Protein AF-F2JUV4-F1 (afdb_monomer_lite)

Secondary structure (DSSP, 8-state):
-------------------SSTTSSHHHHHHHHHHHHHHHHHHHHHTT----------SS--HHHHHHHHHHHHHHHHHHHHHHHH--

Foldseek 3Di:
DDPPPPPPDPDPDDDPPPPDPCPPPLVVLLVVLLVLLVVLCVVCVVVVHHDDSDFPPPDPDDSVRSNVSSNVSNVVSVVVVCCSVVVD

pLDDT: mean 71.6, std 16.57, range [35.31, 87.75]

Organism: Marinomonas mediterranea (strain ATCC 700492 / JCM 21426 / NBRC 103028 / MMB-1) (NCBI:txid717774)

Radius of gyration: 14.8 Å; chains: 1; bounding box: 50×25×40 Å

Sequence (88 aa):
MKTINKVILSGLSVFALSTSAFADNISDDVRDARSSVDALGIQLESMRVNVNTQVDTSGALTHTQKLSLYQEKHAELQGIFNSVHFSS

Structure (mmCIF, N/CA/C/O backbone):
data_AF-F2JUV4-F1
#
_entry.id   AF-F2JUV4-F1
#
loop_
_atom_site.group_PDB
_atom_site.id
_atom_site.type_symbol
_atom_site.label_atom_id
_atom_site.label_alt_id
_atom_site.label_comp_id
_atom_site.label_asym_id
_atom_site.label_entity_id
_atom_site.label_seq_id
_atom_site.pdbx_PDB_ins_code
_atom_site.Car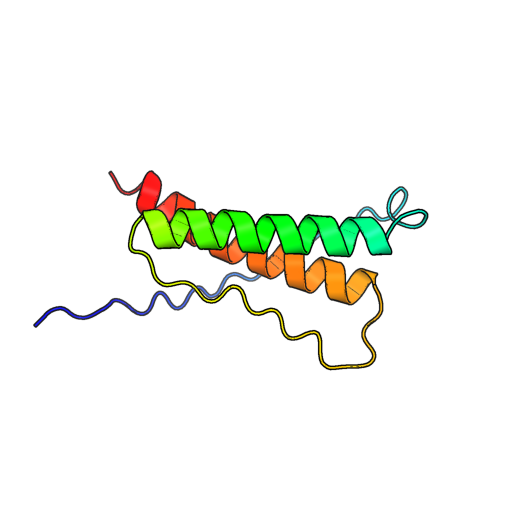tn_x
_atom_site.Cartn_y
_atom_site.Cartn_z
_atom_site.occupancy
_atom_site.B_iso_or_equiv
_atom_site.auth_seq_id
_atom_site.auth_comp_id
_atom_site.auth_asym_id
_atom_site.auth_atom_id
_atom_site.pdbx_PDB_model_num
ATOM 1 N N . MET A 1 1 ? -29.168 10.536 9.007 1.00 41.88 1 MET A N 1
ATOM 2 C CA . MET A 1 1 ? -27.921 11.214 8.592 1.00 41.88 1 MET A CA 1
ATOM 3 C C . MET A 1 1 ? -26.747 10.464 9.197 1.00 41.88 1 MET A C 1
ATOM 5 O O . MET A 1 1 ? -26.681 10.391 10.415 1.00 41.88 1 MET A O 1
ATOM 9 N N . LYS A 1 2 ? -25.861 9.886 8.382 1.00 35.38 2 LYS A N 1
ATOM 10 C CA . LYS A 1 2 ? -24.487 9.565 8.792 1.00 35.38 2 LYS A CA 1
ATOM 11 C C . LYS A 1 2 ? -23.594 9.876 7.599 1.00 35.38 2 LYS A C 1
ATOM 13 O O . LYS A 1 2 ? -23.491 9.097 6.660 1.00 35.38 2 LYS A O 1
ATOM 18 N N . THR A 1 3 ? -23.092 11.101 7.596 1.00 38.84 3 THR A N 1
ATOM 19 C CA . THR A 1 3 ? -22.101 11.618 6.660 1.00 38.84 3 THR A CA 1
ATOM 20 C C . THR A 1 3 ? -20.854 10.756 6.785 1.00 38.84 3 THR A C 1
ATOM 22 O O . THR A 1 3 ? -20.177 10.762 7.808 1.00 38.84 3 THR A O 1
ATOM 25 N N . ILE A 1 4 ? -20.597 9.954 5.757 1.00 55.06 4 ILE A N 1
ATOM 26 C CA . ILE A 1 4 ? -19.352 9.213 5.613 1.00 55.06 4 ILE A CA 1
ATOM 27 C C . ILE A 1 4 ? -18.312 10.286 5.299 1.00 55.06 4 ILE A C 1
ATOM 29 O O . ILE A 1 4 ? -18.333 10.860 4.208 1.00 55.06 4 ILE A O 1
ATOM 33 N N . ASN A 1 5 ? -17.486 10.645 6.281 1.00 46.81 5 ASN A N 1
ATOM 34 C CA . ASN A 1 5 ? -16.383 11.571 6.069 1.00 46.81 5 ASN A CA 1
ATOM 35 C C . ASN A 1 5 ? -15.477 10.967 4.991 1.00 46.81 5 ASN A C 1
ATOM 37 O O . ASN A 1 5 ? -14.733 10.025 5.251 1.00 46.81 5 ASN A O 1
ATOM 41 N N . LYS A 1 6 ? -15.561 11.495 3.765 1.00 44.41 6 LYS A N 1
ATOM 42 C CA . LYS A 1 6 ? -14.527 11.305 2.750 1.00 44.41 6 LYS A CA 1
ATOM 43 C C . LYS A 1 6 ? -13.256 11.923 3.321 1.00 44.41 6 LYS A C 1
ATOM 45 O O . LYS A 1 6 ? -13.117 13.143 3.329 1.00 44.41 6 LYS A O 1
ATOM 50 N N . VAL A 1 7 ? -12.367 11.087 3.845 1.00 49.56 7 VAL A N 1
ATOM 51 C CA . VAL A 1 7 ? -11.017 11.500 4.218 1.00 49.56 7 VAL A CA 1
ATOM 52 C C . VAL A 1 7 ? -10.293 11.804 2.909 1.00 49.56 7 VAL A C 1
ATOM 54 O O . VAL A 1 7 ? -9.842 10.905 2.209 1.00 49.56 7 VAL A O 1
ATOM 57 N N . ILE A 1 8 ? -10.273 13.078 2.522 1.00 50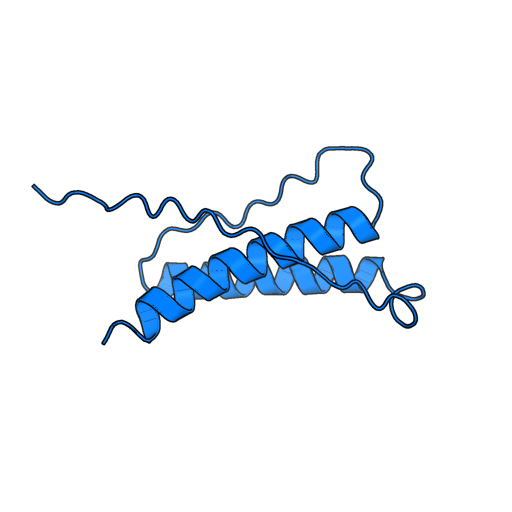.12 8 ILE A N 1
ATOM 58 C CA . ILE A 1 8 ? -9.421 13.565 1.439 1.00 50.12 8 ILE A CA 1
ATOM 59 C C . ILE A 1 8 ? -8.037 13.722 2.064 1.00 50.12 8 ILE A C 1
ATOM 61 O O . ILE A 1 8 ? -7.759 14.722 2.721 1.00 50.12 8 ILE A O 1
ATOM 65 N N . LEU A 1 9 ? -7.203 12.690 1.939 1.00 46.28 9 LEU A N 1
ATOM 66 C CA . LEU A 1 9 ? -5.847 12.697 2.473 1.00 46.28 9 LEU A CA 1
ATOM 67 C C . LEU A 1 9 ? -4.898 13.266 1.413 1.00 46.28 9 LEU A C 1
ATOM 69 O O . LEU A 1 9 ? -4.406 12.559 0.541 1.00 46.28 9 LEU A O 1
ATOM 73 N N . SER A 1 10 ? -4.653 14.572 1.471 1.00 43.12 10 SER A N 1
ATOM 74 C CA . SER A 1 10 ? -3.555 15.218 0.749 1.00 43.12 10 SER A CA 1
ATOM 75 C C . SER A 1 10 ? -2.234 14.889 1.453 1.00 43.12 10 SER A C 1
ATOM 77 O O . SER A 1 10 ? -1.748 15.670 2.269 1.00 43.12 10 SER A O 1
ATOM 79 N N . GLY A 1 11 ? -1.695 13.696 1.198 1.00 39.50 11 GLY A N 1
ATOM 80 C CA . GLY A 1 11 ? -0.417 13.231 1.735 1.00 39.50 11 GLY A CA 1
ATOM 81 C C . GLY A 1 11 ? 0.669 13.285 0.668 1.00 39.50 11 GLY A C 1
ATOM 82 O O . GLY A 1 11 ? 0.832 12.342 -0.093 1.00 39.50 11 GLY A O 1
ATOM 83 N N . LEU A 1 12 ? 1.411 14.389 0.604 1.00 49.16 12 LEU A N 1
ATOM 84 C CA . LEU A 1 12 ? 2.607 14.489 -0.229 1.00 49.16 12 LEU A CA 1
ATOM 85 C C . LEU A 1 12 ? 3.749 13.737 0.477 1.00 49.16 12 LEU A C 1
ATOM 87 O O . LEU A 1 12 ? 4.386 14.272 1.384 1.00 49.16 12 LEU A O 1
ATOM 91 N N . SER A 1 13 ? 3.977 12.477 0.113 1.00 46.38 13 SER A N 1
ATOM 92 C CA . SER A 1 13 ? 5.064 11.662 0.662 1.00 46.38 13 SER A CA 1
ATOM 93 C C . SER A 1 13 ? 6.380 11.959 -0.064 1.00 46.38 13 SER A C 1
ATOM 95 O O . SER A 1 13 ? 6.574 11.584 -1.220 1.00 46.38 13 SER A O 1
ATOM 97 N N . VAL A 1 14 ? 7.302 12.639 0.620 1.00 35.31 14 VAL A N 1
ATOM 98 C CA . VAL A 1 14 ? 8.689 12.819 0.169 1.00 35.31 14 VAL A CA 1
ATOM 99 C C . VAL A 1 14 ? 9.438 11.504 0.392 1.00 35.31 14 VAL A C 1
ATOM 101 O O . VAL A 1 14 ? 9.800 11.181 1.521 1.00 35.31 14 VAL A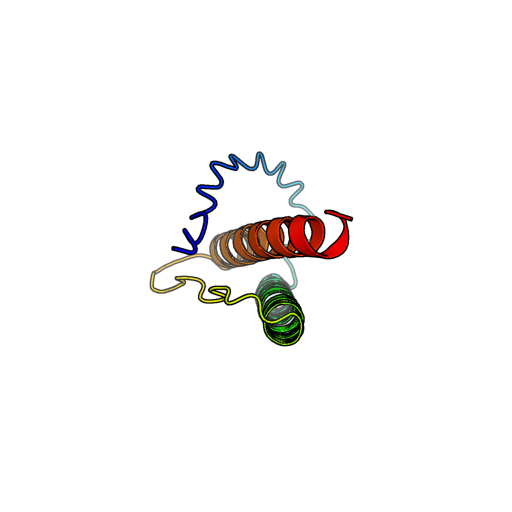 O 1
ATOM 104 N N . PHE A 1 15 ? 9.674 10.737 -0.673 1.00 45.16 15 PHE A N 1
ATOM 105 C CA . PHE A 1 15 ? 10.485 9.520 -0.607 1.00 45.16 15 PHE A CA 1
ATOM 106 C C . PHE A 1 15 ? 11.943 9.826 -0.964 1.00 45.16 15 PHE A C 1
ATOM 108 O O . PHE A 1 15 ? 12.279 10.088 -2.119 1.00 45.16 15 PHE A O 1
ATOM 115 N N . ALA A 1 16 ? 12.826 9.777 0.036 1.00 45.06 16 ALA A N 1
ATOM 116 C CA . ALA A 1 16 ? 14.266 9.702 -0.180 1.00 45.06 16 ALA A CA 1
ATOM 117 C C . ALA A 1 16 ? 14.617 8.266 -0.603 1.00 45.06 16 ALA A C 1
ATOM 119 O O . ALA A 1 16 ? 14.718 7.366 0.226 1.00 45.06 16 ALA A O 1
ATOM 120 N N . LEU A 1 17 ? 14.748 8.043 -1.911 1.00 44.62 17 LEU A N 1
ATOM 121 C CA . LEU A 1 17 ? 15.110 6.749 -2.486 1.00 44.62 17 LEU A CA 1
ATOM 122 C C . LEU A 1 17 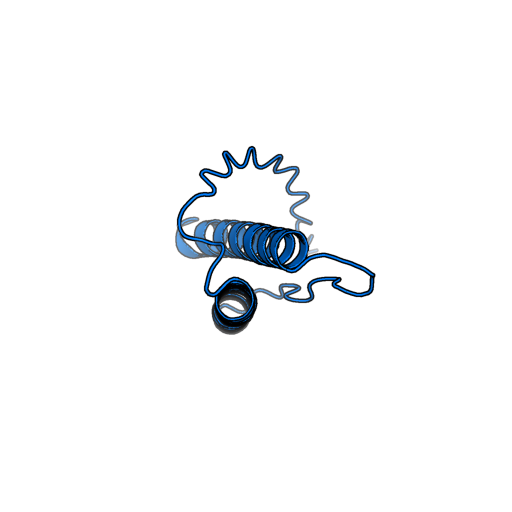? 16.621 6.514 -2.318 1.00 44.62 17 LEU A C 1
ATOM 124 O O . LEU A 1 17 ? 17.414 6.857 -3.192 1.00 44.62 17 LEU A O 1
ATOM 128 N N . SER A 1 18 ? 17.046 5.929 -1.198 1.00 42.91 18 SER A N 1
ATOM 129 C CA . SER A 1 18 ? 18.403 5.386 -1.045 1.00 42.91 18 SER A CA 1
ATOM 130 C C . SER A 1 18 ? 18.528 4.065 -1.820 1.00 42.91 18 SER A C 1
ATOM 132 O O . SER A 1 18 ? 18.480 2.964 -1.275 1.00 42.91 18 SER A O 1
ATOM 134 N N . THR A 1 19 ? 18.667 4.179 -3.141 1.00 53.34 19 THR A N 1
ATOM 135 C CA . THR A 1 19 ? 18.861 3.070 -4.083 1.00 53.34 19 THR A CA 1
ATOM 136 C C . THR A 1 19 ? 20.312 2.581 -4.068 1.00 53.34 19 THR A C 1
ATOM 138 O O . THR A 1 19 ? 21.160 3.150 -4.753 1.00 53.34 19 THR A O 1
ATOM 141 N N . SER A 1 20 ? 20.628 1.512 -3.331 1.00 43.88 20 SER A N 1
ATOM 142 C CA . SER A 1 20 ? 21.835 0.720 -3.651 1.00 43.88 20 SER A CA 1
ATOM 143 C C . SER A 1 20 ? 21.711 -0.794 -3.439 1.00 43.88 20 SER A C 1
ATOM 145 O O . SER A 1 20 ? 22.434 -1.532 -4.098 1.00 43.88 20 SER A O 1
ATOM 147 N N . ALA A 1 21 ? 20.753 -1.281 -2.637 1.00 51.00 21 ALA A N 1
ATOM 148 C CA . ALA A 1 21 ? 20.496 -2.722 -2.456 1.00 51.00 21 ALA A CA 1
ATOM 149 C C . ALA A 1 21 ? 19.314 -3.278 -3.289 1.00 51.00 21 ALA A C 1
ATOM 151 O O . ALA A 1 21 ? 19.156 -4.486 -3.409 1.00 51.00 21 ALA A O 1
ATOM 152 N N . PHE A 1 22 ? 18.504 -2.405 -3.896 1.00 50.81 22 PHE A N 1
ATOM 153 C CA . PHE A 1 22 ? 17.205 -2.735 -4.514 1.00 50.81 22 PHE A CA 1
ATOM 154 C C . PHE A 1 22 ? 17.283 -3.190 -5.986 1.00 50.81 22 PHE A C 1
ATOM 156 O O . PHE A 1 22 ? 16.260 -3.359 -6.639 1.00 50.81 22 PHE A O 1
ATOM 163 N N . ALA A 1 23 ? 18.479 -3.329 -6.568 1.00 52.72 23 ALA A N 1
ATOM 164 C CA . ALA A 1 23 ? 18.612 -3.616 -8.001 1.00 52.72 23 ALA A CA 1
ATOM 165 C C . ALA A 1 23 ? 18.552 -5.117 -8.349 1.00 52.72 23 ALA A C 1
ATOM 167 O O . ALA A 1 23 ? 18.126 -5.454 -9.450 1.00 52.72 23 ALA A O 1
ATOM 168 N N . ASP A 1 24 ? 18.948 -6.010 -7.436 1.00 60.94 24 ASP A N 1
ATOM 169 C CA . ASP A 1 24 ? 19.107 -7.446 -7.732 1.00 60.94 24 ASP A CA 1
ATOM 170 C C . ASP A 1 24 ? 17.778 -8.229 -7.688 1.00 60.94 24 ASP A C 1
ATOM 172 O O . ASP A 1 24 ? 17.594 -9.182 -8.438 1.00 60.94 24 ASP A O 1
ATOM 176 N N . ASN A 1 25 ? 16.802 -7.784 -6.882 1.00 71.50 25 ASN A N 1
ATOM 177 C CA . ASN A 1 25 ? 15.516 -8.475 -6.681 1.00 71.50 25 ASN A CA 1
ATOM 178 C C . ASN A 1 25 ? 14.292 -7.553 -6.808 1.00 71.50 25 ASN A C 1
ATOM 180 O O . ASN A 1 25 ? 13.236 -7.831 -6.248 1.00 71.50 25 ASN A O 1
ATOM 184 N N . ILE A 1 26 ? 14.384 -6.492 -7.619 1.00 76.31 26 ILE A N 1
ATOM 185 C CA . ILE A 1 26 ? 13.318 -5.480 -7.751 1.00 76.31 26 ILE A CA 1
ATOM 186 C C . ILE A 1 26 ? 11.940 -6.069 -8.121 1.00 76.31 26 ILE A C 1
ATOM 188 O O . ILE A 1 26 ? 10.903 -5.497 -7.804 1.00 76.31 26 ILE A O 1
ATOM 192 N N . SER A 1 27 ? 11.904 -7.214 -8.811 1.00 77.50 27 SER A N 1
ATOM 193 C CA . SER A 1 27 ? 10.647 -7.898 -9.144 1.00 77.50 27 SER A CA 1
ATOM 194 C C . SER A 1 27 ? 10.016 -8.585 -7.931 1.00 77.50 27 SER A C 1
ATOM 196 O O . SER A 1 27 ? 8.789 -8.625 -7.837 1.00 77.50 27 SER A O 1
ATOM 198 N N . ASP A 1 28 ? 10.838 -9.124 -7.026 1.00 81.75 28 ASP A N 1
ATOM 199 C CA . ASP A 1 28 ? 10.368 -9.720 -5.774 1.00 81.75 28 ASP A CA 1
ATOM 200 C C . ASP A 1 28 ? 9.919 -8.618 -4.811 1.00 81.75 28 ASP A C 1
ATOM 202 O O . ASP A 1 28 ? 8.816 -8.688 -4.283 1.00 81.75 28 ASP A O 1
ATOM 206 N N . ASP A 1 29 ? 10.661 -7.506 -4.747 1.00 82.06 29 ASP A N 1
ATOM 207 C CA . ASP A 1 29 ? 10.272 -6.324 -3.967 1.00 82.06 29 ASP A CA 1
ATOM 208 C C . ASP A 1 29 ? 8.883 -5.795 -4.371 1.00 82.06 29 ASP A C 1
ATOM 210 O O . ASP A 1 29 ? 8.056 -5.459 -3.523 1.00 82.06 29 ASP A O 1
ATOM 214 N N . VAL A 1 30 ? 8.586 -5.733 -5.677 1.00 84.38 30 VAL A N 1
ATOM 215 C CA . VAL A 1 30 ? 7.253 -5.340 -6.179 1.00 84.38 30 VAL A CA 1
ATOM 216 C C . VAL A 1 30 ? 6.175 -6.322 -5.718 1.00 84.38 30 VAL A C 1
ATOM 218 O O . VAL A 1 30 ? 5.055 -5.912 -5.399 1.00 84.38 30 VAL A O 1
ATOM 221 N N . ARG A 1 31 ? 6.488 -7.619 -5.701 1.00 83.94 31 ARG A N 1
ATOM 222 C CA . ARG A 1 31 ? 5.553 -8.674 -5.307 1.00 83.94 31 ARG A CA 1
ATOM 223 C C . ARG A 1 31 ? 5.274 -8.635 -3.804 1.00 83.94 31 ARG A C 1
ATOM 225 O O . ARG A 1 31 ? 4.110 -8.722 -3.411 1.00 83.94 31 ARG A O 1
ATOM 232 N N . ASP A 1 32 ? 6.301 -8.412 -2.997 1.00 83.31 32 ASP A N 1
ATOM 233 C CA . ASP A 1 32 ? 6.198 -8.263 -1.546 1.00 83.31 32 ASP A CA 1
ATOM 234 C C . ASP A 1 32 ? 5.441 -6.989 -1.161 1.00 83.31 32 ASP A C 1
ATOM 236 O O . ASP A 1 32 ? 4.553 -7.018 -0.303 1.00 83.31 32 ASP A O 1
ATOM 240 N N . ALA A 1 33 ? 5.710 -5.875 -1.848 1.00 81.94 33 ALA A N 1
ATOM 241 C CA . ALA A 1 33 ? 4.979 -4.628 -1.645 1.00 81.94 33 ALA A CA 1
ATOM 242 C C . ALA A 1 33 ? 3.486 -4.787 -1.977 1.00 81.94 33 ALA A C 1
ATOM 244 O O . ALA A 1 33 ? 2.632 -4.348 -1.206 1.00 81.94 33 ALA A O 1
ATOM 245 N N . ARG A 1 34 ? 3.152 -5.485 -3.071 1.00 86.19 34 ARG A N 1
ATOM 246 C CA . ARG A 1 34 ? 1.763 -5.839 -3.393 1.00 86.19 34 ARG A CA 1
ATOM 247 C C . ARG A 1 34 ? 1.126 -6.703 -2.307 1.00 86.19 34 ARG A C 1
ATOM 249 O O . ARG A 1 34 ? 0.025 -6.393 -1.863 1.00 86.19 34 ARG A O 1
ATOM 256 N N . SER A 1 35 ? 1.812 -7.758 -1.866 1.00 82.00 35 SER A N 1
ATOM 257 C CA . SER A 1 35 ? 1.298 -8.642 -0.814 1.00 82.00 35 SER A CA 1
ATOM 258 C C . SER A 1 35 ? 1.038 -7.883 0.488 1.00 82.00 35 SER A C 1
ATOM 260 O O . SER A 1 35 ? 0.076 -8.178 1.193 1.00 82.00 35 SER A O 1
ATOM 262 N N . SER A 1 36 ? 1.874 -6.891 0.797 1.00 80.88 36 SER A N 1
ATOM 263 C CA . SER A 1 36 ? 1.717 -6.038 1.976 1.00 80.88 36 SER A CA 1
ATOM 264 C C . SER A 1 36 ? 0.480 -5.138 1.865 1.00 80.88 36 SER A C 1
ATOM 266 O O . SER A 1 36 ? -0.280 -5.022 2.825 1.00 80.88 36 SER A O 1
ATOM 268 N N . VAL A 1 37 ? 0.229 -4.547 0.688 1.00 86.88 37 VAL A N 1
ATOM 269 C CA . VAL A 1 37 ? -1.002 -3.783 0.399 1.00 86.88 37 VAL A CA 1
ATOM 270 C C . VAL A 1 37 ? -2.245 -4.662 0.552 1.00 86.88 37 VAL A C 1
ATOM 272 O O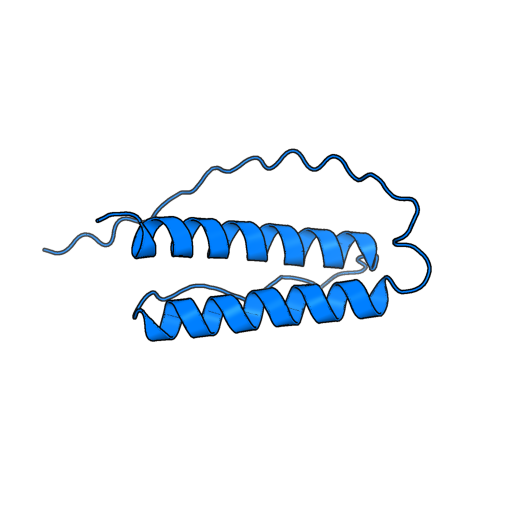 . VAL A 1 37 ? -3.201 -4.256 1.213 1.00 86.88 37 VAL A O 1
ATOM 275 N N . ASP A 1 38 ? -2.225 -5.873 -0.009 1.00 83.56 38 ASP A N 1
ATOM 276 C CA . ASP A 1 38 ? -3.358 -6.801 0.054 1.00 83.56 38 ASP A CA 1
ATOM 277 C C . ASP A 1 38 ? -3.637 -7.259 1.497 1.00 83.56 38 ASP A C 1
ATOM 279 O O . ASP A 1 38 ? -4.783 -7.228 1.947 1.00 83.56 38 ASP A O 1
ATOM 283 N N . ALA A 1 39 ? -2.599 -7.616 2.260 1.00 85.19 39 ALA A N 1
ATOM 284 C CA . ALA A 1 39 ? -2.738 -8.026 3.658 1.00 85.19 39 ALA A CA 1
ATOM 285 C C . ALA A 1 39 ? -3.328 -6.910 4.535 1.00 85.19 39 ALA A C 1
ATOM 287 O O . ALA A 1 39 ? -4.243 -7.154 5.327 1.00 85.19 39 ALA A O 1
ATOM 288 N N . LEU A 1 40 ? -2.843 -5.677 4.365 1.00 79.56 40 LEU A N 1
ATOM 289 C CA . LEU A 1 40 ? -3.338 -4.524 5.111 1.00 79.56 40 LEU A CA 1
ATOM 290 C C . LEU A 1 40 ? -4.770 -4.152 4.700 1.00 79.56 40 LEU A C 1
ATOM 292 O O . LEU A 1 40 ? -5.581 -3.785 5.549 1.00 79.56 40 LEU A O 1
ATOM 296 N N . GLY A 1 41 ? -5.111 -4.317 3.420 1.00 80.75 41 GLY A N 1
ATOM 297 C CA . GLY A 1 41 ? -6.479 -4.189 2.923 1.00 80.75 41 GLY A CA 1
ATOM 298 C C . GLY A 1 41 ? -7.443 -5.180 3.570 1.00 80.75 41 GLY A C 1
ATOM 299 O O . GLY A 1 41 ? -8.481 -4.766 4.081 1.00 80.75 41 GLY A O 1
ATOM 300 N N . ILE A 1 42 ? -7.076 -6.466 3.628 1.00 81.69 42 ILE A N 1
ATOM 301 C CA . ILE A 1 42 ? -7.868 -7.512 4.302 1.00 81.69 42 ILE A CA 1
ATOM 302 C C . ILE A 1 42 ? -8.028 -7.191 5.793 1.00 81.69 42 ILE A C 1
ATOM 304 O O . ILE A 1 42 ? -9.110 -7.351 6.361 1.00 81.69 42 ILE A O 1
ATOM 308 N N . GLN A 1 43 ? -6.967 -6.712 6.446 1.00 80.19 43 GLN A N 1
ATOM 309 C CA . GLN A 1 43 ? -7.033 -6.316 7.851 1.00 80.19 43 GLN A CA 1
ATOM 310 C C . GLN A 1 43 ? -8.009 -5.150 8.064 1.00 80.19 43 GLN A C 1
ATOM 312 O O . GLN A 1 43 ? -8.842 -5.203 8.970 1.00 80.19 43 GLN A O 1
ATOM 317 N N . LEU A 1 44 ? -7.968 -4.128 7.211 1.00 79.38 44 LEU A N 1
ATOM 318 C CA . LEU A 1 44 ? -8.905 -3.003 7.240 1.00 79.38 44 LEU A CA 1
ATOM 319 C C . LEU A 1 44 ? -10.346 -3.441 6.953 1.00 79.38 44 LEU A C 1
ATOM 321 O O . LEU A 1 44 ? -11.269 -3.023 7.655 1.00 79.38 44 LEU A O 1
ATOM 325 N N . GLU A 1 45 ? -10.543 -4.356 6.006 1.00 80.75 45 GLU A N 1
ATOM 326 C CA . GLU A 1 45 ? -11.847 -4.954 5.726 1.00 80.75 45 GLU A CA 1
ATOM 327 C C . GLU A 1 45 ? -12.386 -5.722 6.943 1.00 80.75 45 GLU A C 1
ATOM 329 O O . GLU A 1 45 ? -13.555 -5.569 7.304 1.00 80.75 45 GLU A O 1
ATOM 334 N N . SER A 1 46 ? -11.528 -6.468 7.651 1.00 80.94 46 SER A N 1
ATOM 335 C CA . SER A 1 46 ? -11.892 -7.153 8.902 1.00 80.94 46 SER A CA 1
ATOM 336 C C . SER A 1 46 ? -12.340 -6.175 10.000 1.00 80.94 46 SER A C 1
ATOM 338 O O . SER A 1 46 ? -13.208 -6.491 10.816 1.00 80.94 46 SER A O 1
ATOM 340 N N . MET A 1 47 ? -11.827 -4.941 9.960 1.00 81.31 47 MET A N 1
ATOM 341 C CA . MET A 1 47 ? -12.235 -3.824 10.818 1.00 81.31 47 MET A CA 1
ATOM 342 C C . MET A 1 47 ? -13.487 -3.091 10.295 1.00 81.31 47 MET A C 1
ATOM 344 O O . MET A 1 47 ? -13.888 -2.074 10.858 1.00 81.31 47 MET A O 1
ATOM 348 N N . ARG A 1 48 ? -14.139 -3.619 9.248 1.00 83.38 48 ARG A N 1
ATOM 349 C CA . ARG A 1 48 ? -15.277 -3.026 8.521 1.00 83.38 48 ARG A CA 1
ATOM 350 C C . ARG A 1 48 ? -14.963 -1.685 7.853 1.00 83.38 48 ARG A C 1
ATOM 352 O O . ARG A 1 48 ? -15.865 -0.878 7.625 1.00 83.38 48 ARG A O 1
ATOM 359 N N . VAL A 1 49 ? -13.698 -1.454 7.516 1.00 79.06 49 VAL A N 1
ATOM 360 C CA . VAL A 1 49 ? -13.234 -0.275 6.785 1.00 79.06 49 VAL A CA 1
ATOM 361 C C . VAL A 1 49 ? -13.069 -0.668 5.321 1.00 79.06 49 VAL A C 1
ATOM 363 O O . VAL A 1 49 ? -12.214 -1.478 4.981 1.00 79.06 49 VAL A O 1
ATOM 366 N N . ASN A 1 50 ? -13.907 -0.115 4.444 1.00 79.88 50 ASN A N 1
ATOM 367 C CA . ASN A 1 50 ? -13.800 -0.367 3.009 1.00 79.88 50 ASN A CA 1
ATOM 368 C C . ASN A 1 50 ? -12.673 0.494 2.425 1.00 79.88 50 ASN A C 1
ATOM 370 O O . ASN A 1 50 ? -12.748 1.724 2.476 1.00 79.88 50 ASN A O 1
ATOM 374 N N . VAL A 1 51 ? -11.640 -0.155 1.894 1.00 80.12 51 VAL A N 1
ATOM 375 C CA . VAL A 1 51 ? -10.457 0.493 1.325 1.00 80.12 51 VAL A CA 1
ATOM 376 C C . VAL A 1 51 ? -10.160 -0.038 -0.068 1.00 80.12 51 VAL A C 1
ATOM 378 O O . VAL A 1 51 ? -10.413 -1.199 -0.377 1.00 80.12 51 VAL A O 1
ATOM 381 N N . ASN A 1 52 ? -9.608 0.823 -0.920 1.00 81.19 52 ASN A N 1
ATOM 382 C CA . ASN A 1 52 ? -9.195 0.435 -2.260 1.00 81.19 52 ASN A CA 1
ATOM 383 C C . ASN A 1 52 ? -7.723 0.003 -2.257 1.00 81.19 52 ASN A C 1
ATOM 385 O O . ASN A 1 52 ? -6.837 0.844 -2.112 1.00 81.19 52 ASN A O 1
ATOM 389 N N . THR A 1 53 ? -7.470 -1.288 -2.467 1.00 82.56 53 THR A N 1
ATOM 390 C CA . THR A 1 53 ? -6.117 -1.850 -2.615 1.00 82.56 53 THR A CA 1
ATOM 391 C C . THR A 1 53 ? -5.617 -1.874 -4.059 1.00 82.56 53 THR A C 1
ATOM 393 O O . THR A 1 53 ? -4.483 -2.275 -4.314 1.00 82.56 53 THR A O 1
ATOM 396 N N . GLN A 1 54 ? -6.436 -1.448 -5.027 1.00 84.62 54 GLN A N 1
ATOM 397 C CA . GLN A 1 54 ? -6.047 -1.472 -6.432 1.00 84.62 54 GLN A CA 1
ATOM 398 C C . GLN A 1 54 ? -4.939 -0.455 -6.699 1.00 84.62 54 GLN A C 1
ATOM 400 O O . GLN A 1 54 ? -5.063 0.736 -6.398 1.00 84.62 54 GLN A O 1
ATOM 405 N N . VAL A 1 55 ? -3.867 -0.947 -7.314 1.00 83.00 55 VAL A N 1
ATOM 406 C CA . VAL A 1 55 ? -2.739 -0.143 -7.776 1.00 83.00 55 VAL A CA 1
ATOM 407 C C . VAL A 1 55 ? -2.750 -0.161 -9.292 1.00 83.00 55 VAL A C 1
ATOM 409 O O . VAL A 1 55 ? -2.631 -1.225 -9.908 1.00 83.00 55 VAL A O 1
ATOM 412 N N . ASP A 1 56 ? -2.913 1.013 -9.896 1.00 82.81 56 ASP A N 1
ATOM 413 C CA . ASP A 1 56 ? -2.867 1.123 -11.345 1.00 82.81 56 ASP A CA 1
ATOM 414 C C . ASP A 1 56 ? -1.427 0.936 -11.825 1.00 82.81 56 ASP A C 1
ATOM 416 O O . ASP A 1 56 ? -0.566 1.800 -11.677 1.00 82.81 56 ASP A O 1
ATOM 420 N N . THR A 1 57 ? -1.167 -0.243 -12.378 1.00 79.38 57 THR A N 1
ATOM 421 C CA . THR A 1 57 ? 0.107 -0.589 -13.011 1.00 79.38 57 THR A CA 1
ATOM 422 C C . THR A 1 57 ? -0.044 -0.748 -14.524 1.00 79.38 57 THR A C 1
ATOM 424 O O . THR A 1 57 ? 0.859 -1.274 -15.181 1.00 79.38 57 THR A O 1
ATOM 427 N N . SER A 1 58 ? -1.179 -0.303 -15.083 1.00 74.00 58 SER A N 1
ATOM 428 C CA . SER A 1 58 ? -1.496 -0.369 -16.506 1.00 74.00 58 SER A CA 1
ATOM 429 C C . SER A 1 58 ? -0.676 0.668 -17.275 1.00 74.00 58 SER A C 1
ATOM 431 O O . SER A 1 58 ? -1.123 1.769 -17.578 1.00 74.00 58 SER A O 1
ATOM 433 N N . GLY A 1 59 ? 0.565 0.317 -17.600 1.00 72.75 59 GLY A N 1
ATOM 434 C CA . GLY A 1 59 ? 1.456 1.155 -18.391 1.00 72.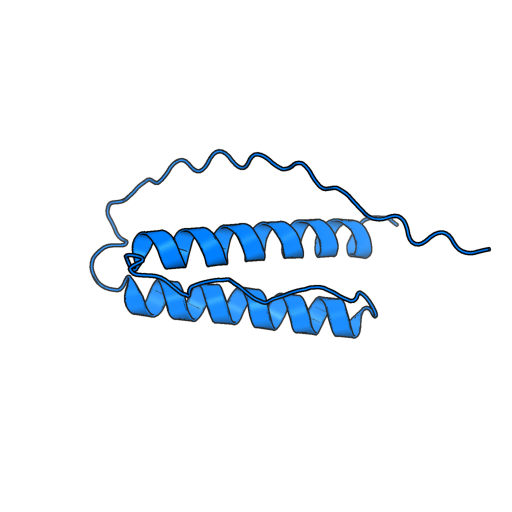75 59 GLY A CA 1
ATOM 435 C C . GLY A 1 59 ? 2.839 0.537 -18.549 1.00 72.75 59 GLY A C 1
ATOM 436 O O . GLY A 1 59 ? 3.179 -0.454 -17.899 1.00 72.75 59 GLY A O 1
ATOM 437 N N . ALA A 1 60 ? 3.663 1.145 -19.402 1.00 75.88 60 ALA A N 1
ATOM 438 C CA . ALA A 1 60 ? 5.081 0.810 -19.531 1.00 75.88 60 ALA A CA 1
ATOM 439 C C . ALA A 1 60 ? 5.878 1.367 -18.333 1.00 75.88 60 ALA A C 1
ATOM 441 O O . ALA A 1 60 ? 6.726 2.242 -18.484 1.00 75.88 60 ALA A O 1
ATOM 442 N N . LEU A 1 61 ? 5.554 0.890 -17.129 1.00 80.50 61 LEU A N 1
ATOM 443 C CA . LEU A 1 61 ? 6.215 1.271 -15.885 1.00 80.50 61 LEU A CA 1
ATOM 444 C C . LEU A 1 61 ? 7.392 0.340 -15.596 1.00 80.50 61 LEU A C 1
ATOM 446 O O . LEU A 1 61 ? 7.268 -0.887 -15.689 1.00 80.50 61 LEU A O 1
ATOM 450 N N . THR A 1 62 ? 8.516 0.918 -15.182 1.00 85.06 62 THR A N 1
ATOM 451 C CA . THR A 1 62 ? 9.658 0.156 -14.668 1.00 85.06 62 THR A CA 1
ATOM 452 C C . THR A 1 62 ? 9.301 -0.506 -13.335 1.00 85.06 62 THR A C 1
ATOM 454 O O . THR A 1 62 ? 8.376 -0.083 -12.639 1.00 85.06 62 THR A O 1
ATOM 457 N N . HIS A 1 63 ? 10.030 -1.552 -12.940 1.00 81.00 63 HIS A N 1
ATOM 458 C CA . HIS A 1 63 ? 9.782 -2.216 -11.654 1.00 81.00 63 HIS A CA 1
ATOM 459 C C . HIS A 1 63 ? 9.933 -1.261 -10.466 1.00 81.00 63 HIS A C 1
ATOM 461 O O . HIS A 1 63 ? 9.116 -1.302 -9.555 1.00 81.00 63 HIS A O 1
ATOM 467 N N . THR A 1 64 ? 10.884 -0.327 -10.521 1.00 80.06 64 THR A N 1
ATOM 468 C CA . THR A 1 64 ? 11.029 0.725 -9.506 1.00 80.06 64 THR A CA 1
ATOM 469 C C . THR A 1 64 ? 9.787 1.611 -9.417 1.00 80.06 64 THR A C 1
ATOM 471 O O . THR A 1 64 ? 9.318 1.887 -8.321 1.00 80.06 64 THR A O 1
ATOM 474 N N . GLN A 1 65 ? 9.201 2.004 -10.553 1.00 83.25 65 GLN A N 1
ATOM 475 C CA . GLN A 1 65 ? 7.963 2.792 -10.561 1.00 83.25 65 GLN A CA 1
ATOM 476 C C . GLN A 1 65 ? 6.782 2.000 -9.989 1.00 83.25 65 GLN A C 1
ATOM 478 O O . GLN A 1 65 ? 6.009 2.537 -9.202 1.00 83.25 65 GLN A O 1
ATOM 483 N N . LYS A 1 66 ? 6.663 0.711 -10.332 1.00 85.25 66 LYS A N 1
ATOM 484 C CA . LYS A 1 66 ? 5.633 -0.168 -9.755 1.00 85.25 66 LYS A CA 1
ATOM 485 C C . LYS A 1 66 ? 5.801 -0.305 -8.242 1.00 85.25 66 LYS A C 1
ATOM 487 O O . LYS A 1 66 ? 4.815 -0.209 -7.520 1.00 85.25 66 LYS A O 1
ATOM 492 N N . LEU A 1 67 ? 7.033 -0.490 -7.769 1.00 84.62 67 LEU A N 1
ATOM 493 C CA . LEU A 1 67 ? 7.344 -0.584 -6.345 1.00 84.62 67 LEU A CA 1
ATOM 494 C C . LEU A 1 67 ? 6.916 0.687 -5.609 1.00 84.62 67 LEU A C 1
ATOM 496 O O . LEU A 1 67 ? 6.228 0.595 -4.598 1.00 84.62 67 LEU A O 1
ATOM 500 N N . SER A 1 68 ? 7.261 1.861 -6.143 1.00 83.06 68 SER A N 1
ATOM 501 C CA . SER A 1 68 ? 6.856 3.141 -5.557 1.00 83.06 68 SER A CA 1
ATOM 502 C C . SER A 1 68 ? 5.336 3.277 -5.448 1.00 83.06 68 SER A C 1
ATOM 504 O O . SER A 1 68 ? 4.852 3.692 -4.400 1.00 83.06 68 SER A O 1
ATOM 506 N N . LEU A 1 69 ? 4.576 2.859 -6.467 1.00 87.75 69 LEU A N 1
ATOM 507 C CA . LEU A 1 69 ? 3.108 2.898 -6.426 1.00 87.75 69 LEU A CA 1
ATOM 508 C C . LEU A 1 69 ? 2.522 1.972 -5.349 1.00 87.75 69 LEU A C 1
ATOM 510 O O . LEU A 1 69 ? 1.598 2.360 -4.633 1.00 87.75 69 LEU A O 1
ATOM 514 N N . TYR A 1 70 ? 3.060 0.756 -5.200 1.00 87.56 70 TYR A N 1
ATOM 515 C CA . TYR A 1 70 ? 2.629 -0.151 -4.131 1.00 87.56 70 TYR A CA 1
ATOM 516 C C . TYR A 1 70 ? 3.011 0.373 -2.742 1.00 87.56 70 TYR A C 1
ATOM 518 O O . TYR A 1 70 ? 2.212 0.264 -1.816 1.00 87.56 70 TYR A O 1
ATOM 526 N N . GLN A 1 71 ? 4.190 0.979 -2.584 1.00 86.06 71 GLN A N 1
ATOM 527 C CA . GLN A 1 71 ? 4.606 1.586 -1.316 1.00 86.06 71 GLN A CA 1
ATOM 528 C C . GLN A 1 71 ? 3.739 2.792 -0.937 1.00 86.06 71 GLN A C 1
ATOM 530 O O . GLN A 1 71 ? 3.348 2.917 0.223 1.00 86.06 71 GLN A O 1
ATOM 535 N N . GLU A 1 72 ? 3.395 3.646 -1.902 1.00 85.56 72 GLU A N 1
ATOM 536 C CA . GLU A 1 72 ? 2.470 4.766 -1.700 1.00 85.56 72 GLU A CA 1
ATOM 537 C C . GLU A 1 72 ? 1.102 4.260 -1.225 1.00 85.56 72 GLU A C 1
ATOM 539 O O . GLU A 1 72 ? 0.577 4.719 -0.209 1.00 85.56 72 GLU A O 1
ATOM 544 N N . LYS A 1 73 ? 0.571 3.231 -1.894 1.00 86.31 73 LYS A N 1
ATOM 545 C CA . LYS A 1 73 ? -0.687 2.587 -1.505 1.00 86.31 73 LYS A CA 1
ATOM 546 C C . LYS A 1 73 ? -0.620 1.938 -0.129 1.00 86.31 73 LYS A C 1
ATOM 548 O O . LYS A 1 73 ? -1.558 2.067 0.653 1.00 86.31 73 LYS A O 1
ATOM 553 N N . HIS A 1 74 ? 0.488 1.285 0.203 1.00 84.50 74 HIS A N 1
ATOM 554 C CA . HIS A 1 74 ? 0.690 0.714 1.530 1.00 84.50 74 HIS A CA 1
ATOM 555 C C . HIS A 1 74 ? 0.681 1.801 2.612 1.00 84.50 74 HIS A C 1
ATOM 557 O O . HIS A 1 74 ? 0.008 1.648 3.628 1.00 84.50 74 HIS A O 1
ATOM 563 N N . ALA A 1 75 ? 1.374 2.921 2.386 1.00 83.94 75 ALA A N 1
ATOM 564 C CA . ALA A 1 75 ? 1.398 4.045 3.319 1.00 83.94 75 ALA A CA 1
ATOM 565 C C . ALA A 1 75 ? 0.007 4.680 3.505 1.00 83.94 75 ALA A C 1
ATOM 567 O O . ALA A 1 75 ? -0.370 5.002 4.633 1.00 83.94 75 ALA A O 1
ATOM 568 N N . GLU A 1 76 ? -0.779 4.806 2.430 1.00 83.50 76 GLU A N 1
ATOM 569 C CA . GLU A 1 76 ? -2.176 5.259 2.486 1.00 83.50 76 GLU A CA 1
ATOM 570 C C . GLU A 1 76 ? -3.015 4.350 3.398 1.00 83.50 76 GLU A C 1
ATOM 572 O O . GLU A 1 76 ? -3.631 4.821 4.359 1.00 83.50 76 GLU A O 1
ATOM 577 N N . LEU A 1 77 ? -2.988 3.038 3.145 1.00 85.19 77 LEU A N 1
ATOM 578 C CA . LEU A 1 77 ? -3.708 2.053 3.952 1.00 85.19 77 LEU A CA 1
ATOM 579 C C . LEU A 1 77 ? -3.225 2.044 5.405 1.00 85.19 77 LEU A C 1
ATOM 581 O O . LEU A 1 77 ? -4.038 1.946 6.321 1.00 85.19 77 LEU A O 1
ATOM 585 N N . GLN A 1 78 ? -1.924 2.208 5.643 1.00 84.00 78 GLN A N 1
ATOM 586 C CA . GLN A 1 78 ? -1.366 2.256 6.991 1.00 84.00 78 GLN A CA 1
ATOM 587 C C . GLN A 1 78 ? -1.817 3.510 7.744 1.00 84.00 78 GLN A C 1
ATOM 589 O O . GLN A 1 78 ? -2.113 3.439 8.936 1.00 84.00 78 GLN A O 1
ATOM 594 N N . GLY A 1 79 ? -1.951 4.644 7.054 1.00 84.69 79 GLY A N 1
ATOM 595 C CA . GLY A 1 79 ? -2.558 5.856 7.601 1.00 84.69 79 GLY A CA 1
ATOM 596 C C . GLY A 1 79 ? -4.012 5.640 8.027 1.00 84.69 79 GLY A C 1
ATOM 597 O O . GLY A 1 79 ? -4.402 6.048 9.125 1.00 84.69 79 GLY A O 1
ATOM 598 N N . ILE A 1 80 ? -4.802 4.943 7.203 1.00 81.06 80 ILE A N 1
ATOM 599 C CA . ILE A 1 80 ? -6.184 4.565 7.535 1.00 81.06 80 ILE A CA 1
ATOM 600 C C . ILE A 1 80 ? -6.200 3.602 8.726 1.00 81.06 80 ILE A C 1
ATOM 602 O O . ILE A 1 80 ? -6.950 3.824 9.674 1.00 81.06 80 ILE A O 1
ATOM 606 N N . PHE A 1 81 ? -5.350 2.574 8.715 1.00 82.44 81 PHE A N 1
ATOM 607 C CA . PHE A 1 81 ? -5.241 1.609 9.807 1.00 82.44 81 PHE A CA 1
ATOM 608 C C . PHE A 1 81 ? -4.918 2.309 11.119 1.00 82.44 81 PHE A C 1
ATOM 610 O O . PHE A 1 81 ? -5.649 2.139 12.087 1.00 82.44 81 PHE A O 1
ATOM 617 N N . ASN A 1 82 ? -3.893 3.160 11.136 1.00 83.31 82 ASN A N 1
ATOM 618 C CA . ASN A 1 82 ? -3.509 3.906 12.326 1.00 83.31 82 ASN A CA 1
ATOM 619 C C . ASN A 1 82 ? -4.633 4.828 12.798 1.00 83.31 82 ASN A C 1
ATOM 621 O O . ASN A 1 82 ? -4.896 4.910 13.993 1.00 83.31 82 ASN A O 1
ATOM 625 N N . SER A 1 83 ? -5.333 5.481 11.870 1.00 83.06 83 SER A N 1
ATOM 626 C CA . SER A 1 83 ? -6.477 6.326 12.209 1.00 83.06 83 SER A CA 1
ATOM 627 C C . SER A 1 83 ? -7.597 5.513 12.849 1.00 83.06 83 SER A C 1
ATOM 629 O O . SER A 1 83 ? -8.193 5.965 13.806 1.00 83.06 83 SER A O 1
ATOM 631 N N . VAL A 1 84 ? -7.894 4.305 12.378 1.00 81.12 84 VAL A N 1
ATOM 632 C CA . VAL A 1 84 ? -8.990 3.502 12.943 1.00 81.12 84 VAL A CA 1
ATOM 633 C C . VAL A 1 84 ? -8.560 2.787 14.226 1.00 81.12 84 VAL A C 1
ATOM 635 O O . VAL A 1 84 ? -9.349 2.665 15.158 1.00 81.12 84 VAL A O 1
ATOM 638 N N . HIS A 1 85 ? -7.313 2.325 14.287 1.00 77.56 85 HIS A N 1
ATOM 639 C CA . HIS A 1 85 ? -6.772 1.553 15.401 1.00 77.56 85 HIS A CA 1
ATOM 640 C C . HIS A 1 85 ? -6.392 2.429 16.602 1.00 77.56 85 HIS A C 1
ATOM 642 O O . HIS A 1 85 ? -6.601 2.020 17.740 1.00 77.56 85 HIS A O 1
ATOM 648 N N . PHE A 1 86 ? -5.862 3.634 16.362 1.00 78.94 86 PHE A N 1
ATOM 649 C CA . PHE A 1 86 ? -5.392 4.547 17.409 1.00 78.94 86 PHE A CA 1
ATOM 650 C C . PHE A 1 86 ? -6.298 5.766 17.646 1.00 78.94 86 PHE A C 1
ATOM 652 O O . PHE A 1 86 ? -5.993 6.552 18.535 1.00 78.94 86 PHE A O 1
ATOM 659 N N . SER A 1 87 ? -7.418 5.941 16.927 1.00 60.75 87 SER A N 1
ATOM 660 C CA . SER A 1 87 ? -8.415 7.000 17.223 1.00 60.75 87 SER A CA 1
ATOM 661 C C . SER A 1 87 ? -9.286 6.689 18.456 1.00 60.75 87 SER A C 1
ATOM 663 O O . SER A 1 87 ? -10.467 7.051 18.487 1.00 60.75 87 SER A O 1
ATOM 665 N N . SER A 1 88 ? -8.727 6.012 19.462 1.00 47.94 88 SER A N 1
ATOM 666 C CA . SER A 1 88 ? -9.402 5.740 20.734 1.00 47.94 88 SER A CA 1
ATOM 667 C C . SER A 1 88 ? -9.150 6.822 21.774 1.00 47.94 88 SER A C 1
ATOM 669 O O . SER A 1 88 ? -8.072 7.452 21.747 1.00 47.94 88 SER A O 1
#